Protein AF-A0A2R7IUB4-F1 (afdb_monomer_lite)

Secondary structure (DSSP, 8-state):
-------------------PPPP-TTSSSS-S--------TTHHHHHHHHHHHHHHHHHHHHHHHHHH-HHHHHHTTPPP-S-S---TTSHHHHHHHHHHHHHHHHHHTTS-GGGS-TTHHHH-

Foldseek 3Di:
DDDDDDDDDDDDDDDDDDDDDDDDPPPPPPDDDPDDPPPPPPLVVLQVVLLVLLVVLVVVLVVLVLALALVVCVVVVHHRDDDNDDDCVDPVSVVSVVVSVVVSVVSNVVRDLVSHDPVVVVVD

pLDDT: mean 76.54, std 21.34, range [34.66, 98.75]

Radius of gyration: 35.91 Å; chains: 1; bounding box: 46×46×114 Å

Structure (mmCIF, N/CA/C/O backbone):
data_AF-A0A2R7IUB4-F1
#
_entry.id   AF-A0A2R7IUB4-F1
#
loop_
_atom_site.group_PDB
_atom_site.id
_atom_site.type_symbol
_atom_site.label_atom_id
_atom_site.label_alt_id
_atom_site.label_comp_id
_atom_site.label_asym_id
_atom_site.label_entity_id
_atom_site.label_seq_id
_atom_site.pdbx_PDB_ins_code
_atom_site.Cartn_x
_atom_site.Cartn_y
_atom_site.Cartn_z
_atom_site.occupancy
_atom_site.B_iso_or_equiv
_atom_site.auth_seq_id
_atom_site.auth_comp_id
_atom_site.auth_asym_id
_atom_site.auth_atom_id
_atom_site.pdbx_PDB_model_num
ATOM 1 N N . MET A 1 1 ? -10.516 -37.951 97.208 1.00 37.94 1 MET A N 1
ATOM 2 C CA . MET A 1 1 ? -10.535 -36.587 97.785 1.00 37.94 1 MET A CA 1
ATOM 3 C C . MET A 1 1 ? -10.288 -35.592 96.666 1.00 37.94 1 MET A C 1
ATOM 5 O O . MET A 1 1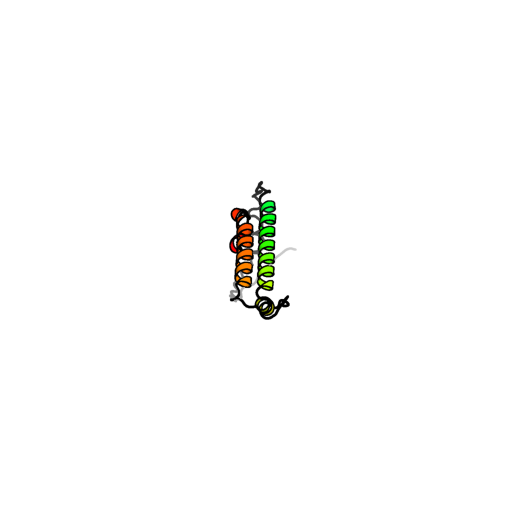 ? -9.582 -35.943 95.731 1.00 37.94 1 MET A O 1
ATOM 9 N N . ALA A 1 2 ? -10.902 -34.412 96.740 1.00 45.84 2 ALA A N 1
ATOM 10 C CA . ALA A 1 2 ? -10.654 -33.294 95.825 1.00 45.84 2 ALA A CA 1
ATOM 11 C C . ALA A 1 2 ? -9.558 -32.355 96.382 1.00 45.84 2 ALA A C 1
ATOM 13 O O . ALA A 1 2 ? -9.019 -32.649 97.448 1.00 45.84 2 ALA A O 1
ATOM 14 N N . LEU A 1 3 ? -9.360 -31.213 95.696 1.00 38.06 3 LEU A N 1
ATOM 15 C CA . LEU A 1 3 ? -8.454 -30.062 95.938 1.00 38.06 3 LEU A CA 1
ATOM 16 C C . LEU A 1 3 ? -7.205 -30.091 95.030 1.00 38.06 3 LEU A C 1
ATOM 18 O O . LEU A 1 3 ? -6.415 -31.023 95.087 1.00 38.06 3 LEU A O 1
ATOM 22 N N . ALA A 1 4 ? -7.145 -29.246 93.991 1.00 46.00 4 ALA A N 1
ATOM 23 C CA . ALA A 1 4 ? -6.875 -27.789 93.976 1.00 46.00 4 ALA A CA 1
ATOM 24 C C . ALA A 1 4 ? -5.354 -27.514 93.922 1.00 46.00 4 ALA A C 1
ATOM 26 O O . ALA A 1 4 ? -4.618 -27.884 94.826 1.00 46.00 4 ALA A O 1
ATOM 27 N N . GLN A 1 5 ? -4.823 -27.075 92.774 1.00 53.47 5 GLN A N 1
ATOM 28 C CA . GLN A 1 5 ? -4.628 -25.654 92.418 1.00 53.47 5 GLN A CA 1
ATOM 29 C C . GLN A 1 5 ? -3.800 -24.862 93.443 1.00 53.47 5 GLN A C 1
ATOM 31 O O . GLN A 1 5 ? -4.344 -24.451 94.461 1.00 53.47 5 GLN A O 1
ATOM 36 N N . ILE A 1 6 ? -2.554 -24.521 93.085 1.00 46.28 6 ILE A N 1
ATOM 37 C CA . ILE A 1 6 ? -1.885 -23.267 93.479 1.00 46.28 6 ILE A CA 1
ATOM 38 C C . ILE A 1 6 ? -1.065 -22.773 92.272 1.00 46.28 6 ILE A C 1
ATOM 40 O O . ILE A 1 6 ? -0.360 -23.560 91.641 1.00 46.28 6 ILE A O 1
ATOM 44 N N . ALA A 1 7 ? -1.177 -21.483 91.948 1.00 43.69 7 ALA A N 1
ATOM 45 C CA . ALA A 1 7 ? -0.337 -20.778 90.975 1.00 43.69 7 ALA A CA 1
ATOM 46 C C . ALA A 1 7 ? 0.763 -19.975 91.698 1.00 43.69 7 ALA A C 1
ATOM 48 O O . ALA A 1 7 ? 0.545 -19.545 92.831 1.00 43.69 7 ALA A O 1
ATOM 49 N N . VAL A 1 8 ? 1.917 -19.754 91.054 1.00 46.09 8 VAL A N 1
ATOM 50 C CA . VAL A 1 8 ? 3.012 -18.907 91.575 1.00 46.09 8 VAL A CA 1
ATOM 51 C C . VAL A 1 8 ? 3.637 -18.087 90.439 1.00 46.09 8 VAL A C 1
ATOM 53 O O . VAL A 1 8 ? 3.973 -18.626 89.388 1.00 46.09 8 VAL A O 1
ATOM 56 N N . GLU A 1 9 ? 3.771 -16.782 90.676 1.00 42.44 9 GLU A N 1
ATOM 57 C CA . GLU A 1 9 ? 3.959 -15.696 89.701 1.00 42.44 9 GLU A CA 1
ATOM 58 C C . GLU A 1 9 ? 4.556 -14.480 90.465 1.00 42.44 9 GLU A C 1
ATOM 60 O O . GLU A 1 9 ? 4.321 -14.376 91.669 1.00 42.44 9 GLU A O 1
ATOM 65 N N . GLN A 1 10 ? 5.331 -13.528 89.924 1.00 47.06 10 GLN A N 1
ATOM 66 C CA . GLN A 1 10 ? 5.816 -13.218 88.561 1.00 47.06 10 GLN A CA 1
ATOM 67 C C . GLN A 1 10 ? 7.319 -13.544 88.385 1.00 47.06 10 GLN A C 1
ATOM 69 O O . GLN A 1 10 ? 8.022 -13.720 89.376 1.00 47.06 10 GLN A O 1
ATOM 74 N N . ASP A 1 11 ? 7.839 -13.452 87.150 1.00 40.50 11 ASP A N 1
ATOM 75 C CA . ASP A 1 11 ? 9.079 -12.680 86.932 1.00 40.50 11 ASP A CA 1
ATOM 76 C C . ASP A 1 11 ? 9.054 -11.929 85.584 1.00 40.50 11 ASP A C 1
ATOM 78 O O . ASP A 1 11 ? 8.530 -12.412 84.576 1.00 40.50 11 ASP A O 1
ATOM 82 N N . GLY A 1 12 ? 9.558 -10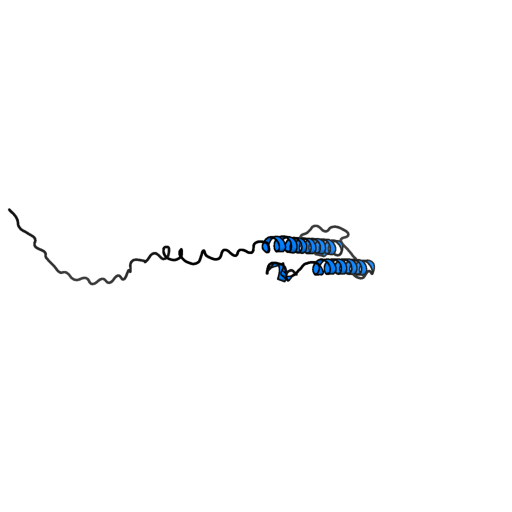.697 85.581 1.00 53.28 12 GLY A N 1
ATOM 83 C CA . GLY A 1 12 ? 9.262 -9.707 84.551 1.00 53.28 12 GLY A CA 1
ATOM 84 C C . GLY A 1 12 ? 10.201 -9.752 83.348 1.00 53.28 12 GLY A C 1
ATOM 85 O O . GLY A 1 12 ? 11.383 -9.438 83.470 1.00 53.28 12 GLY A O 1
ATOM 86 N N . GLN A 1 13 ? 9.653 -9.989 82.152 1.00 39.91 13 GLN A N 1
ATOM 87 C CA . GLN A 1 13 ? 10.267 -9.589 80.878 1.00 39.91 13 GLN A CA 1
ATOM 88 C C . GLN A 1 13 ? 9.204 -9.057 79.907 1.00 39.91 13 GLN A C 1
ATOM 90 O O . GLN A 1 13 ? 8.522 -9.814 79.216 1.00 39.91 13 GLN A O 1
ATOM 95 N N . VAL A 1 14 ? 9.097 -7.730 79.805 1.00 45.91 14 VAL A N 1
ATOM 96 C CA . VAL A 1 14 ? 8.377 -7.087 78.699 1.00 45.91 14 VAL A CA 1
ATOM 97 C C . VAL A 1 14 ? 9.191 -7.293 77.425 1.00 45.91 14 VAL A C 1
ATOM 99 O O . VAL A 1 14 ? 10.230 -6.661 77.241 1.00 45.91 14 VAL A O 1
ATOM 102 N N . LYS A 1 15 ? 8.705 -8.138 76.513 1.00 44.88 15 LYS A N 1
ATOM 103 C CA . LYS A 1 15 ? 9.218 -8.200 75.141 1.00 44.88 15 LYS A CA 1
ATOM 104 C C . LYS A 1 15 ? 8.094 -7.957 74.146 1.00 44.88 15 LYS A C 1
ATOM 106 O O . LYS A 1 15 ? 7.372 -8.874 73.764 1.00 44.88 15 LYS A O 1
ATOM 111 N N . MET A 1 16 ? 7.977 -6.704 73.713 1.00 40.25 16 MET A N 1
ATOM 112 C CA . MET A 1 16 ? 7.160 -6.358 72.555 1.00 40.25 16 MET A CA 1
ATOM 113 C C . MET A 1 16 ? 7.707 -7.059 71.309 1.00 40.25 16 MET A C 1
ATOM 115 O O . MET A 1 16 ? 8.873 -6.889 70.955 1.00 40.25 16 MET A O 1
ATOM 119 N N . ILE A 1 17 ? 6.844 -7.816 70.637 1.00 46.31 17 ILE A N 1
ATOM 120 C CA . ILE A 1 17 ? 7.006 -8.207 69.237 1.00 46.31 17 ILE A CA 1
ATOM 121 C C . ILE A 1 17 ? 5.664 -8.002 68.533 1.00 46.31 17 ILE A C 1
ATOM 123 O O . ILE A 1 17 ? 4.796 -8.874 68.534 1.00 46.31 17 ILE A O 1
ATOM 127 N N . ASP A 1 18 ? 5.489 -6.813 67.956 1.00 47.44 18 ASP A N 1
ATOM 128 C CA . ASP A 1 18 ? 4.362 -6.523 67.074 1.00 47.44 18 ASP A CA 1
ATOM 129 C C . ASP A 1 18 ? 4.371 -7.476 65.872 1.00 47.44 18 ASP A C 1
ATOM 131 O O . ASP A 1 18 ? 5.385 -7.665 65.200 1.00 47.44 18 ASP A O 1
ATOM 135 N N . GLY A 1 19 ? 3.222 -8.096 65.608 1.00 34.66 19 GLY A N 1
ATOM 136 C CA . GLY A 1 19 ? 3.107 -9.187 64.642 1.00 34.66 19 GLY A CA 1
ATOM 137 C C . GLY A 1 19 ? 1.656 -9.513 64.319 1.00 34.66 19 GLY A C 1
ATOM 138 O O . GLY A 1 19 ? 1.192 -10.628 64.560 1.00 34.66 19 GLY A O 1
ATOM 139 N N . ALA A 1 20 ? 0.914 -8.523 63.816 1.00 40.28 20 ALA A N 1
ATOM 140 C CA . ALA A 1 20 ? -0.493 -8.673 63.458 1.00 40.28 20 ALA A CA 1
ATOM 141 C C . ALA A 1 20 ? -0.714 -9.862 62.502 1.00 40.28 20 ALA A C 1
ATOM 143 O O . ALA A 1 20 ? -0.098 -9.949 61.437 1.00 40.28 20 ALA A O 1
ATOM 144 N N . LYS A 1 21 ? -1.625 -10.776 62.866 1.00 50.88 21 LYS A N 1
ATOM 145 C CA . LYS A 1 21 ? -1.976 -11.934 62.031 1.00 50.88 21 LYS A CA 1
ATOM 146 C C . LYS A 1 21 ? -2.545 -11.452 60.694 1.00 50.88 21 LYS A C 1
ATOM 148 O O . LYS A 1 21 ? -3.542 -10.735 60.658 1.00 50.88 21 LYS A O 1
ATOM 153 N N . ALA A 1 22 ? -1.900 -11.848 59.599 1.00 45.62 22 ALA A N 1
ATOM 154 C CA . ALA A 1 22 ? -2.207 -11.343 58.268 1.00 45.62 22 ALA A CA 1
ATOM 155 C C . ALA A 1 22 ? -3.629 -11.716 57.810 1.00 45.62 22 ALA A C 1
ATOM 157 O O . ALA A 1 22 ? -3.947 -12.891 57.621 1.00 45.62 22 ALA A O 1
ATOM 158 N N . PHE A 1 23 ? -4.461 -10.705 57.545 1.00 54.91 23 PHE A N 1
ATOM 159 C CA . PHE A 1 23 ? -5.709 -10.888 56.805 1.00 54.91 23 PHE A CA 1
ATOM 160 C C . PHE A 1 23 ? -5.403 -11.321 55.362 1.00 54.91 23 PHE A C 1
ATOM 162 O O . PHE A 1 23 ? -4.623 -10.677 54.652 1.00 54.91 23 PHE A O 1
ATOM 169 N N . SER A 1 24 ? -6.024 -12.416 54.915 1.00 58.25 24 SER A N 1
ATOM 170 C CA . SER A 1 24 ? -5.789 -12.973 53.579 1.00 58.25 24 SER A CA 1
ATOM 171 C C . SER A 1 24 ? -6.372 -12.072 52.488 1.00 58.25 24 SER A C 1
ATOM 173 O O . SER A 1 24 ? -7.580 -12.042 52.257 1.00 58.25 24 SER A O 1
ATOM 175 N N . ARG A 1 25 ? -5.492 -11.387 51.749 1.00 54.56 25 ARG A N 1
ATOM 176 C CA . ARG A 1 25 ? -5.839 -10.496 50.623 1.00 54.56 25 ARG A CA 1
ATOM 177 C C . ARG A 1 25 ? -6.452 -11.214 49.407 1.00 54.56 25 ARG A C 1
ATOM 179 O O . ARG A 1 25 ? -6.783 -10.560 48.426 1.00 54.56 25 ARG A O 1
ATOM 186 N N . ARG A 1 26 ? -6.567 -12.549 49.433 1.00 55.97 26 ARG A N 1
ATOM 187 C CA . ARG A 1 26 ? -7.030 -13.372 48.299 1.00 55.97 26 ARG A CA 1
ATOM 188 C C . ARG A 1 26 ? -8.533 -13.682 48.301 1.00 55.97 26 ARG A C 1
ATOM 190 O O . ARG A 1 26 ? -9.014 -14.230 47.320 1.00 55.97 26 ARG A O 1
ATOM 197 N N . ALA A 1 27 ? -9.267 -13.352 49.366 1.00 53.97 27 ALA A N 1
ATOM 198 C CA . ALA A 1 27 ? -10.660 -13.784 49.534 1.00 53.97 27 ALA A CA 1
ATOM 199 C C . ALA A 1 27 ? -11.731 -12.782 49.045 1.00 53.97 27 ALA A C 1
ATOM 201 O O . ALA A 1 27 ? -12.895 -13.152 48.945 1.00 53.97 27 ALA A O 1
ATOM 202 N N . THR A 1 28 ? -11.379 -11.522 48.763 1.00 52.41 28 THR A N 1
ATOM 203 C CA . THR A 1 28 ? -12.355 -10.411 48.675 1.00 52.41 28 THR A CA 1
ATOM 204 C C . THR A 1 28 ? -12.492 -9.737 47.304 1.00 52.41 28 THR A C 1
ATOM 206 O O . THR A 1 28 ? -13.197 -8.740 47.193 1.00 52.41 28 THR A O 1
ATOM 209 N N . LEU A 1 29 ? -11.872 -10.272 46.246 1.00 55.31 29 LEU A N 1
ATOM 210 C CA . LEU A 1 29 ? -11.886 -9.680 44.893 1.00 55.31 29 LEU A CA 1
ATOM 211 C C . LEU A 1 29 ? -12.593 -10.546 43.830 1.00 55.31 29 LEU A C 1
ATOM 213 O O . LEU A 1 29 ? -12.355 -10.392 42.639 1.00 55.31 29 LEU A O 1
ATOM 217 N N . GLY A 1 30 ? -13.484 -11.445 44.263 1.00 57.31 30 GLY A N 1
ATOM 218 C CA . GLY A 1 30 ? -14.275 -12.322 43.386 1.00 57.31 30 GLY A CA 1
ATOM 219 C C . GLY A 1 30 ? -15.738 -11.910 43.165 1.00 57.31 30 GLY A C 1
ATOM 220 O O . GLY A 1 30 ? -16.489 -12.710 42.621 1.00 57.31 30 GLY A O 1
ATOM 221 N N . LEU A 1 31 ? -16.176 -10.726 43.623 1.00 58.25 31 LEU A N 1
ATOM 222 C CA . LEU A 1 31 ? -17.610 -10.404 43.776 1.00 58.25 31 LEU A CA 1
ATOM 223 C C . LEU A 1 31 ? -18.061 -9.069 43.147 1.00 58.25 31 LEU A C 1
ATOM 225 O O . LEU A 1 31 ? -19.001 -8.448 43.631 1.00 58.25 31 LEU A O 1
ATOM 229 N N . PHE A 1 32 ? -17.432 -8.619 42.057 1.00 58.78 32 PHE A N 1
ATOM 230 C CA . PHE A 1 32 ? -17.915 -7.445 41.318 1.00 58.78 32 PHE A CA 1
ATOM 231 C C . PHE A 1 32 ? -18.009 -7.690 39.808 1.00 58.78 32 PHE A C 1
ATOM 233 O O . PHE A 1 32 ? -16.999 -7.754 39.115 1.00 58.78 32 PHE A O 1
ATOM 240 N N . GLY A 1 33 ? -19.246 -7.715 39.295 1.00 51.94 33 GLY A N 1
ATOM 241 C CA . GLY A 1 33 ? -19.526 -7.157 37.967 1.00 51.94 33 GLY A CA 1
ATOM 242 C C . GLY A 1 33 ? -19.797 -8.108 36.799 1.00 51.94 33 GLY A C 1
ATOM 243 O O . GLY A 1 33 ? -19.737 -7.654 35.661 1.00 51.94 33 GLY A O 1
ATOM 244 N N . SER A 1 34 ? -20.148 -9.380 37.011 1.00 59.59 34 SER A N 1
ATOM 245 C CA . SER A 1 34 ? -20.558 -10.289 35.920 1.00 59.59 34 SER A CA 1
ATOM 246 C C . SER A 1 34 ? -21.980 -10.009 35.387 1.00 59.59 34 SER A C 1
ATOM 248 O O . SER A 1 34 ? -22.803 -10.918 35.295 1.00 59.59 34 SER A O 1
ATOM 250 N N . THR A 1 35 ? -22.291 -8.751 35.055 1.00 59.47 35 THR A N 1
ATOM 251 C CA . THR A 1 35 ? -23.596 -8.310 34.528 1.00 59.47 35 THR A CA 1
ATOM 252 C C . THR A 1 35 ? -23.466 -7.146 33.541 1.00 59.47 35 THR A C 1
ATOM 254 O O . THR A 1 35 ? -23.852 -6.017 33.834 1.00 59.47 35 THR A O 1
ATOM 257 N N . MET A 1 36 ? -23.015 -7.442 32.321 1.00 55.19 36 MET A N 1
ATOM 258 C CA . MET A 1 36 ? -23.605 -6.820 31.132 1.00 55.19 36 MET A CA 1
ATOM 259 C C . MET A 1 36 ? -23.591 -7.807 29.962 1.00 55.19 36 MET A C 1
ATOM 261 O O . MET A 1 36 ? -22.631 -7.907 29.203 1.00 55.19 36 MET A O 1
ATOM 265 N N . LEU A 1 37 ? -24.695 -8.543 29.818 1.00 55.56 37 LEU A N 1
ATOM 266 C CA . LEU A 1 37 ? -25.032 -9.226 28.572 1.00 55.56 37 LEU A CA 1
ATOM 267 C C . LEU A 1 37 ? -25.407 -8.155 27.541 1.00 55.56 37 LEU A C 1
ATOM 269 O O . LEU A 1 37 ? -26.574 -7.790 27.404 1.00 55.56 37 LEU A O 1
ATOM 273 N N . VAL A 1 38 ? -24.407 -7.625 26.835 1.00 54.31 38 VAL A N 1
ATOM 274 C CA . VAL A 1 38 ? -24.632 -6.757 25.676 1.00 54.31 38 VAL A CA 1
ATOM 275 C C . VAL A 1 38 ? -25.204 -7.615 24.550 1.00 54.31 38 VAL A C 1
ATOM 277 O O . VAL A 1 38 ? -24.482 -8.250 23.782 1.00 54.31 38 VAL A O 1
ATOM 280 N N . ALA A 1 39 ? -26.531 -7.636 24.459 1.00 52.97 39 ALA A N 1
ATOM 281 C CA . ALA A 1 39 ? -27.277 -8.228 23.358 1.00 52.97 39 ALA A CA 1
ATOM 282 C C . ALA A 1 39 ? -27.130 -7.367 22.083 1.00 52.97 39 ALA A C 1
ATOM 284 O O . ALA A 1 39 ? -28.065 -6.692 21.663 1.00 52.97 39 ALA A O 1
ATOM 285 N N . ALA A 1 40 ? -25.932 -7.368 21.488 1.00 53.22 40 ALA A N 1
ATOM 286 C CA . ALA A 1 40 ? -25.618 -6.673 20.234 1.00 53.22 40 ALA A CA 1
ATOM 287 C C . ALA A 1 40 ? -24.519 -7.395 19.421 1.00 53.22 40 ALA A C 1
ATOM 289 O O . ALA A 1 40 ? -23.580 -6.779 18.917 1.00 53.22 40 ALA A O 1
ATOM 290 N N . ALA A 1 41 ? -24.626 -8.721 19.283 1.00 53.53 41 ALA A N 1
ATOM 291 C CA . ALA A 1 41 ? -23.717 -9.522 18.460 1.00 53.53 41 ALA A CA 1
ATOM 292 C C . ALA A 1 41 ? -24.205 -9.623 16.997 1.00 53.53 41 ALA A C 1
ATOM 294 O O . ALA A 1 41 ? -24.773 -10.635 16.592 1.00 53.53 41 ALA A O 1
ATOM 295 N N . PRO A 1 42 ? -23.998 -8.559 16.202 1.00 53.22 42 PRO A N 1
ATOM 296 C CA . PRO A 1 42 ? -23.407 -8.757 14.874 1.00 53.22 42 PRO A CA 1
ATOM 297 C C . PRO A 1 42 ? -22.213 -7.824 14.593 1.00 53.22 42 PRO A C 1
ATOM 299 O O . PRO A 1 42 ? -21.593 -7.934 13.539 1.00 53.22 42 PRO A O 1
ATOM 302 N N . ALA A 1 43 ? -21.872 -6.909 15.512 1.00 54.66 43 ALA A N 1
ATOM 303 C CA . ALA A 1 43 ? -20.840 -5.893 15.284 1.00 54.66 43 ALA A CA 1
ATOM 304 C C . ALA A 1 43 ? -19.428 -6.487 15.108 1.00 54.66 43 ALA A C 1
ATOM 306 O O . ALA A 1 43 ? -18.720 -6.115 14.175 1.00 54.66 43 ALA A O 1
ATOM 307 N N . PHE A 1 44 ? -19.044 -7.456 15.949 1.00 55.56 44 PHE A N 1
ATOM 308 C CA . PHE A 1 44 ? -17.717 -8.088 15.898 1.00 55.56 44 PHE A CA 1
ATOM 309 C C . PHE A 1 44 ? -17.438 -8.783 14.556 1.00 55.56 44 PHE A C 1
ATOM 311 O O . PHE A 1 44 ? -16.405 -8.533 13.946 1.00 55.56 44 PHE A O 1
ATOM 318 N N . ALA A 1 45 ? -18.408 -9.539 14.029 1.00 58.66 45 ALA A N 1
ATOM 319 C CA . ALA A 1 45 ? -18.271 -10.235 12.747 1.00 58.66 45 ALA A CA 1
ATOM 320 C C . ALA A 1 45 ? -18.096 -9.285 11.542 1.00 58.66 45 ALA A C 1
ATOM 322 O O . ALA A 1 45 ? -17.547 -9.685 10.518 1.00 58.66 45 ALA A O 1
ATOM 323 N N . ARG A 1 46 ? -18.551 -8.026 11.646 1.00 61.09 46 ARG A N 1
ATOM 324 C CA . ARG A 1 46 ? -18.326 -7.000 10.613 1.00 61.09 46 ARG A CA 1
ATOM 325 C C . ARG A 1 46 ? -16.946 -6.347 10.736 1.00 61.09 46 ARG A C 1
ATOM 327 O O . ARG A 1 46 ? -16.363 -5.987 9.716 1.00 61.09 46 ARG A O 1
ATOM 334 N N . GLY A 1 47 ? -16.434 -6.221 11.961 1.00 63.59 47 GLY A N 1
ATOM 335 C CA . GLY A 1 47 ? -15.073 -5.758 12.224 1.00 63.59 47 GLY A CA 1
ATOM 336 C C . GLY A 1 47 ? -14.021 -6.734 11.702 1.00 63.59 47 GLY A C 1
ATOM 337 O O . GLY A 1 47 ? -13.105 -6.308 11.008 1.00 63.59 47 GLY A O 1
ATOM 338 N N . ASP A 1 48 ? -14.200 -8.040 11.932 1.00 76.44 48 ASP A N 1
ATOM 339 C CA . ASP A 1 48 ? -13.253 -9.075 11.486 1.00 76.44 48 ASP A CA 1
ATOM 340 C C . ASP A 1 48 ? -12.983 -9.030 9.968 1.00 76.44 48 ASP A C 1
ATOM 342 O O . ASP A 1 48 ? -11.826 -9.096 9.543 1.00 76.44 48 ASP A O 1
ATOM 346 N N . ASP A 1 49 ? -14.032 -8.850 9.156 1.00 91.00 49 ASP A N 1
ATOM 347 C CA . ASP A 1 49 ? -13.940 -8.712 7.695 1.00 91.00 49 ASP A CA 1
ATOM 348 C C . ASP A 1 49 ? -13.290 -7.383 7.262 1.00 91.00 49 ASP A C 1
ATOM 350 O O . ASP A 1 49 ? -12.415 -7.375 6.394 1.00 91.00 49 ASP A O 1
ATOM 354 N N . ALA A 1 50 ? -13.651 -6.255 7.885 1.00 94.69 50 ALA A N 1
ATOM 355 C CA . ALA A 1 50 ? -13.030 -4.959 7.591 1.00 94.69 50 ALA A CA 1
ATOM 356 C C . ALA A 1 50 ? -11.524 -4.964 7.921 1.00 94.69 50 ALA A C 1
ATOM 358 O O . ALA A 1 50 ? -10.703 -4.540 7.105 1.00 94.69 50 ALA A O 1
ATOM 359 N N . SER A 1 51 ? -11.156 -5.528 9.072 1.00 95.62 51 SER A N 1
ATOM 360 C CA . SER A 1 51 ? -9.771 -5.730 9.497 1.00 95.62 51 SER A CA 1
ATOM 361 C C . SER A 1 51 ? -9.007 -6.692 8.590 1.00 95.62 51 SER A C 1
ATOM 363 O O . SER A 1 51 ? -7.827 -6.473 8.316 1.00 95.62 51 SER A O 1
ATOM 365 N N . GLN A 1 52 ? -9.646 -7.763 8.105 1.00 96.06 52 GLN A N 1
ATOM 366 C CA . GLN A 1 52 ? -9.027 -8.669 7.136 1.00 96.06 52 GLN A CA 1
ATOM 367 C C . GLN A 1 52 ? -8.760 -7.955 5.808 1.00 96.06 52 GLN A C 1
ATOM 369 O O . GLN A 1 52 ? -7.653 -8.067 5.285 1.00 96.06 52 GLN A O 1
ATOM 374 N N . ARG A 1 53 ? -9.722 -7.170 5.307 1.00 97.00 53 ARG A N 1
ATOM 375 C CA . ARG A 1 53 ? -9.550 -6.360 4.092 1.00 97.00 53 ARG A CA 1
ATOM 376 C C . ARG A 1 53 ? -8.428 -5.328 4.235 1.00 97.00 53 ARG A C 1
ATOM 378 O O . ARG A 1 53 ? -7.633 -5.196 3.307 1.00 97.00 53 ARG A O 1
ATOM 385 N N . LEU A 1 54 ? -8.302 -4.668 5.392 1.00 97.94 54 LEU A N 1
ATOM 386 C CA . LEU A 1 54 ? -7.189 -3.750 5.668 1.00 97.94 54 LEU A CA 1
ATOM 387 C C . LEU A 1 54 ? -5.838 -4.479 5.675 1.00 97.94 54 LEU A C 1
ATOM 389 O O . LEU A 1 54 ? -4.909 -4.041 5.002 1.00 97.94 54 LEU A O 1
ATOM 393 N N . ARG A 1 55 ? -5.729 -5.614 6.377 1.00 97.44 55 ARG A N 1
ATOM 394 C CA . ARG A 1 55 ? -4.497 -6.422 6.411 1.00 97.44 55 ARG A CA 1
ATOM 395 C C . ARG A 1 55 ? -4.064 -6.858 5.007 1.00 97.44 55 ARG A C 1
ATOM 397 O O . ARG A 1 55 ? -2.926 -6.612 4.626 1.00 97.44 55 ARG A O 1
ATOM 404 N N . THR A 1 56 ? -4.988 -7.392 4.204 1.00 97.69 56 THR A N 1
ATOM 405 C CA . THR A 1 56 ? -4.715 -7.771 2.807 1.00 97.69 56 THR A CA 1
ATOM 406 C C . THR A 1 56 ? -4.276 -6.580 1.950 1.00 97.69 56 THR A C 1
ATOM 408 O O . THR A 1 56 ? -3.361 -6.719 1.145 1.00 97.69 56 THR A O 1
ATOM 411 N N . LEU A 1 57 ? -4.878 -5.399 2.130 1.00 98.12 57 LEU A N 1
ATOM 412 C CA . LEU A 1 57 ? -4.476 -4.181 1.420 1.00 98.12 57 LEU A CA 1
ATOM 413 C C . LEU A 1 57 ? -3.040 -3.746 1.764 1.00 98.12 57 LEU A C 1
ATOM 415 O O . LEU A 1 57 ? -2.294 -3.351 0.866 1.00 98.12 57 LEU A O 1
ATOM 419 N N . LEU A 1 58 ? -2.651 -3.829 3.039 1.00 97.44 58 LEU A N 1
ATOM 420 C CA . LEU A 1 58 ? -1.303 -3.484 3.497 1.00 97.44 58 LEU A CA 1
ATOM 421 C C . LEU A 1 58 ? -0.253 -4.486 2.985 1.00 97.44 58 LEU A C 1
ATOM 423 O O . LEU A 1 58 ? 0.791 -4.062 2.487 1.00 97.44 58 LEU A O 1
ATOM 427 N N . ASP A 1 59 ? -0.553 -5.788 3.023 1.00 96.38 59 ASP A N 1
ATOM 428 C CA . ASP A 1 59 ? 0.312 -6.839 2.467 1.00 96.38 59 ASP A CA 1
ATOM 429 C C . ASP A 1 59 ? 0.500 -6.672 0.943 1.00 96.38 59 ASP A C 1
ATOM 431 O O . ASP A 1 59 ? 1.624 -6.730 0.435 1.00 96.38 59 ASP A O 1
ATOM 435 N N . ASP A 1 60 ? -0.585 -6.392 0.209 1.00 96.81 60 ASP A N 1
ATOM 436 C CA . ASP A 1 60 ? -0.561 -6.105 -1.233 1.00 96.81 60 ASP A CA 1
ATOM 437 C C . ASP A 1 60 ? 0.270 -4.857 -1.566 1.00 96.81 60 ASP A C 1
ATOM 439 O O . ASP A 1 60 ? 1.026 -4.862 -2.544 1.00 96.81 60 ASP A O 1
ATOM 443 N N . SER A 1 61 ? 0.120 -3.788 -0.774 1.00 96.19 61 SER A N 1
ATOM 444 C CA . SER A 1 61 ? 0.875 -2.537 -0.916 1.00 96.19 61 SER A CA 1
ATOM 445 C C . SER A 1 61 ? 2.368 -2.780 -0.697 1.00 96.19 61 SER A C 1
ATOM 447 O O . SER A 1 61 ? 3.186 -2.405 -1.539 1.00 96.19 61 SER A O 1
ATOM 449 N N . GLU A 1 62 ? 2.746 -3.513 0.357 1.00 93.50 62 GLU A N 1
ATOM 450 C CA . GLU A 1 62 ? 4.154 -3.831 0.596 1.00 93.50 62 GLU A CA 1
ATOM 451 C C . GLU A 1 62 ? 4.732 -4.730 -0.511 1.00 93.50 62 GLU A C 1
ATOM 453 O O . GLU A 1 62 ? 5.874 -4.537 -0.933 1.00 93.50 62 GLU A O 1
ATOM 458 N N . ALA A 1 63 ? 3.948 -5.676 -1.037 1.00 91.88 63 ALA A N 1
ATOM 459 C CA . ALA A 1 63 ? 4.348 -6.499 -2.175 1.00 91.88 63 ALA A CA 1
ATOM 460 C C . ALA A 1 63 ? 4.450 -5.698 -3.489 1.00 91.88 63 ALA A C 1
ATOM 462 O O . ALA A 1 63 ? 5.241 -6.052 -4.367 1.00 91.88 63 ALA A O 1
ATOM 463 N N . ALA A 1 64 ? 3.657 -4.640 -3.675 1.00 93.38 64 ALA A N 1
ATOM 464 C CA . ALA A 1 64 ? 3.784 -3.713 -4.801 1.00 93.38 64 ALA A CA 1
ATOM 465 C C . ALA A 1 64 ? 5.053 -2.853 -4.680 1.00 93.38 64 ALA A C 1
ATOM 467 O O . ALA A 1 64 ? 5.835 -2.789 -5.630 1.00 93.38 64 ALA A O 1
ATOM 468 N N . ASP A 1 65 ? 5.313 -2.290 -3.501 1.00 92.19 65 ASP A N 1
ATOM 469 C CA . ASP A 1 65 ? 6.498 -1.468 -3.243 1.00 92.19 65 ASP A CA 1
ATOM 470 C C . ASP A 1 65 ? 7.795 -2.291 -3.301 1.00 92.19 65 ASP A C 1
ATOM 472 O O . ASP A 1 65 ? 8.783 -1.835 -3.868 1.00 92.19 65 ASP A O 1
ATOM 476 N N . ALA A 1 66 ? 7.795 -3.538 -2.819 1.00 90.19 66 ALA A N 1
ATOM 477 C CA . ALA A 1 66 ? 8.949 -4.440 -2.913 1.00 90.19 66 ALA A CA 1
ATOM 478 C C . ALA A 1 66 ? 9.324 -4.818 -4.360 1.00 90.19 66 ALA A C 1
ATOM 480 O O . ALA A 1 66 ? 10.485 -5.127 -4.623 1.00 90.19 66 ALA A O 1
ATOM 481 N N . ARG A 1 67 ? 8.364 -4.780 -5.299 1.00 89.94 67 ARG A N 1
ATOM 482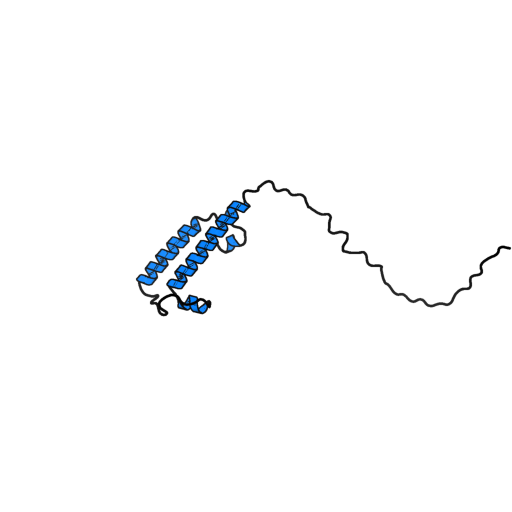 C CA . ARG A 1 67 ? 8.617 -4.964 -6.741 1.00 89.94 67 ARG A CA 1
ATOM 483 C C . ARG A 1 67 ? 9.193 -3.708 -7.403 1.00 89.94 67 ARG A C 1
ATOM 485 O O . ARG A 1 67 ? 9.854 -3.832 -8.429 1.00 89.94 67 ARG A O 1
ATOM 492 N N . LEU A 1 68 ? 8.940 -2.526 -6.834 1.00 90.81 68 LEU A N 1
ATOM 493 C CA . LEU A 1 68 ? 9.483 -1.247 -7.300 1.00 90.81 68 LEU A CA 1
ATOM 494 C C . LEU A 1 68 ? 10.850 -0.921 -6.675 1.00 90.81 68 LEU A C 1
ATOM 496 O O . LEU A 1 68 ? 11.707 -0.410 -7.383 1.00 90.81 68 LEU A O 1
ATOM 500 N N . ASP A 1 69 ? 11.088 -1.257 -5.404 1.00 87.50 69 ASP A N 1
ATOM 501 C CA . ASP A 1 69 ? 12.387 -1.124 -4.720 1.00 87.50 69 ASP A CA 1
ATOM 502 C C . ASP A 1 69 ? 12.809 -2.452 -4.041 1.00 87.50 69 ASP A C 1
ATOM 504 O O . ASP A 1 69 ? 12.619 -2.645 -2.829 1.00 87.50 69 ASP A O 1
ATOM 508 N N . PRO A 1 70 ? 13.431 -3.383 -4.796 1.00 85.31 70 PRO A N 1
ATOM 509 C CA . PRO A 1 70 ? 13.913 -4.652 -4.247 1.00 85.31 70 PRO A CA 1
ATOM 510 C C . PRO A 1 70 ? 15.040 -4.509 -3.205 1.00 85.31 70 PRO A C 1
ATOM 512 O O . PRO A 1 70 ? 15.246 -5.418 -2.395 1.00 85.31 70 PRO A O 1
ATOM 515 N N . LEU A 1 71 ? 15.753 -3.373 -3.158 1.00 84.62 71 LEU A N 1
ATOM 516 C CA . LEU A 1 71 ? 16.778 -3.108 -2.137 1.00 84.62 71 LEU A CA 1
ATOM 517 C C . LEU A 1 71 ? 16.167 -2.658 -0.804 1.00 84.62 71 LEU A C 1
ATOM 519 O O . LEU A 1 71 ? 16.728 -2.937 0.258 1.00 84.62 71 LEU A O 1
ATOM 523 N N . SER A 1 72 ? 15.008 -1.996 -0.814 1.00 81.38 72 SER A N 1
ATOM 524 C CA . SER A 1 72 ? 14.199 -1.782 0.394 1.00 81.38 72 SER A CA 1
ATOM 5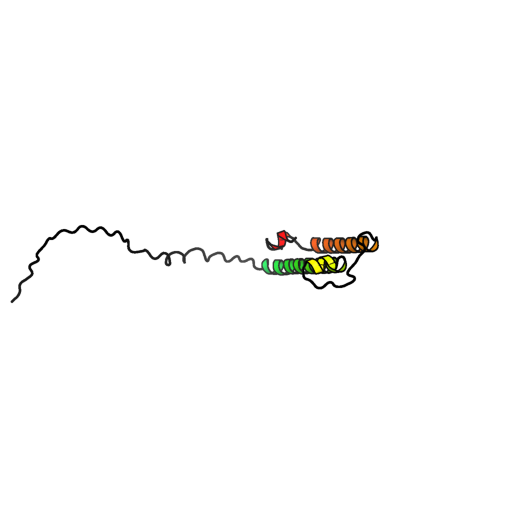25 C C . SER A 1 72 ? 13.721 -3.109 0.985 1.00 81.38 72 SER A C 1
ATOM 527 O O . SER A 1 72 ? 13.847 -3.315 2.194 1.00 81.38 72 SER A O 1
ATOM 529 N N . ALA A 1 73 ? 13.287 -4.059 0.148 1.00 79.19 73 ALA A N 1
ATOM 530 C CA . ALA A 1 73 ? 12.948 -5.408 0.606 1.00 79.19 73 ALA A CA 1
ATOM 531 C C . ALA A 1 73 ? 14.154 -6.114 1.263 1.00 79.19 73 ALA A C 1
ATOM 533 O O . ALA A 1 73 ? 14.030 -6.621 2.381 1.00 79.19 73 ALA A O 1
ATOM 534 N N . ALA A 1 74 ? 15.339 -6.048 0.641 1.00 81.12 74 ALA A N 1
ATOM 535 C CA . ALA A 1 74 ? 16.576 -6.592 1.211 1.00 81.12 74 ALA A CA 1
ATOM 536 C C . ALA A 1 74 ? 16.943 -5.961 2.570 1.00 81.12 74 ALA A C 1
ATOM 538 O O . ALA A 1 74 ? 17.292 -6.675 3.511 1.00 81.12 74 ALA A O 1
ATOM 539 N N . ARG A 1 75 ? 16.794 -4.634 2.723 1.00 82.50 75 ARG A N 1
ATOM 540 C CA . ARG A 1 75 ? 17.008 -3.928 4.006 1.00 82.50 75 ARG A CA 1
ATOM 541 C C . ARG A 1 75 ? 16.035 -4.358 5.111 1.00 82.50 75 ARG A C 1
ATOM 543 O O . ARG A 1 75 ? 16.390 -4.277 6.282 1.00 82.50 75 ARG A O 1
ATOM 550 N N . LYS A 1 76 ? 14.842 -4.845 4.755 1.00 83.38 76 LYS A N 1
ATOM 551 C CA . LYS A 1 76 ? 13.860 -5.443 5.680 1.00 83.38 76 LYS A CA 1
ATOM 552 C C . LYS A 1 76 ? 14.125 -6.929 5.983 1.00 83.38 76 LYS A C 1
ATOM 554 O O . LYS A 1 76 ? 13.292 -7.571 6.616 1.00 83.38 76 LYS A O 1
ATOM 559 N N . GLY A 1 77 ? 15.236 -7.501 5.510 1.00 82.75 77 GLY A N 1
ATOM 560 C CA . GLY A 1 77 ? 15.550 -8.926 5.665 1.00 82.75 77 GLY A CA 1
ATOM 561 C C . GLY A 1 77 ? 14.720 -9.859 4.774 1.00 82.75 77 GLY A C 1
ATOM 562 O O . GLY A 1 77 ? 14.753 -11.073 4.968 1.00 82.75 77 GLY A O 1
ATOM 563 N N . LYS A 1 78 ? 13.977 -9.320 3.799 1.00 82.81 78 LYS A N 1
ATOM 564 C CA . LYS A 1 78 ? 13.231 -10.103 2.803 1.00 82.81 78 LYS A CA 1
ATOM 565 C C . LYS A 1 78 ? 14.133 -10.397 1.601 1.00 82.81 78 LYS A C 1
ATOM 567 O O . LYS A 1 78 ? 14.994 -9.591 1.254 1.00 82.81 78 LYS A O 1
ATOM 572 N N . ALA A 1 79 ? 13.937 -11.540 0.945 1.00 81.06 79 ALA A N 1
ATOM 573 C CA . ALA A 1 79 ? 14.643 -11.834 -0.299 1.00 81.06 79 ALA A CA 1
ATOM 574 C C . ALA A 1 79 ? 14.253 -10.810 -1.379 1.00 81.06 79 ALA A C 1
ATOM 576 O O . ALA A 1 79 ? 13.066 -10.563 -1.593 1.00 81.06 79 ALA A O 1
ATOM 577 N N . ALA A 1 80 ? 15.240 -10.224 -2.061 1.00 80.38 80 ALA A N 1
ATOM 578 C CA . ALA A 1 80 ? 14.985 -9.330 -3.186 1.00 80.38 80 ALA A CA 1
ATOM 579 C C . ALA A 1 80 ? 14.381 -10.122 -4.357 1.00 80.38 80 ALA A C 1
ATOM 581 O O . ALA A 1 80 ? 14.947 -11.127 -4.793 1.00 80.38 80 ALA A O 1
ATOM 582 N N . THR A 1 81 ? 13.240 -9.667 -4.874 1.00 75.81 81 THR A N 1
ATOM 583 C CA . THR A 1 81 ? 12.536 -10.293 -5.999 1.00 75.81 81 THR A CA 1
ATOM 584 C C . THR A 1 81 ? 12.494 -9.330 -7.186 1.00 75.81 81 THR A C 1
ATOM 586 O O . THR A 1 81 ? 11.697 -8.400 -7.229 1.00 75.81 81 THR A O 1
ATOM 589 N N . GLY A 1 82 ? 13.373 -9.557 -8.165 1.00 77.50 82 GLY A N 1
ATOM 590 C CA . GLY A 1 82 ? 13.513 -8.710 -9.355 1.00 77.50 82 GLY A CA 1
ATOM 591 C C . GLY A 1 82 ? 14.914 -8.098 -9.504 1.00 77.50 82 GLY A C 1
ATOM 592 O O . GLY A 1 82 ? 15.852 -8.538 -8.835 1.00 77.50 82 GLY A O 1
ATOM 593 N N . PRO A 1 83 ? 15.084 -7.112 -10.404 1.00 80.94 83 PRO A N 1
ATOM 594 C CA . PRO A 1 83 ? 16.358 -6.426 -10.612 1.00 80.94 83 PRO A CA 1
ATOM 595 C C . PRO A 1 83 ? 16.808 -5.679 -9.351 1.00 80.94 83 PRO A C 1
ATOM 597 O O . PRO A 1 83 ? 16.056 -4.886 -8.797 1.00 80.94 83 PRO A O 1
ATOM 600 N N . LEU A 1 84 ? 18.055 -5.886 -8.916 1.00 80.19 84 LEU A N 1
ATOM 601 C CA . LEU A 1 84 ? 18.601 -5.199 -7.735 1.00 80.19 84 LEU A CA 1
ATOM 602 C C . LEU A 1 84 ? 18.745 -3.683 -7.925 1.00 80.19 84 LEU A C 1
ATOM 604 O O . LEU A 1 84 ? 18.792 -2.955 -6.943 1.00 80.19 84 LEU A O 1
ATOM 608 N N . PHE A 1 85 ? 18.832 -3.203 -9.164 1.00 83.69 85 PHE A N 1
ATOM 609 C CA . PHE A 1 85 ? 18.948 -1.783 -9.474 1.00 83.69 85 PHE A CA 1
ATOM 610 C C . PHE A 1 85 ? 17.796 -1.367 -10.383 1.00 83.69 85 PHE A C 1
ATOM 612 O O . PHE A 1 85 ? 17.564 -1.975 -11.428 1.00 83.69 85 PHE A O 1
ATOM 619 N N . VAL A 1 86 ? 17.088 -0.329 -9.954 1.00 89.44 86 VAL A N 1
ATOM 620 C CA . VAL A 1 86 ? 15.954 0.299 -10.634 1.00 89.44 86 VAL A CA 1
ATOM 621 C C . VAL A 1 86 ? 16.278 1.770 -10.876 1.00 89.44 86 VAL A C 1
ATOM 623 O O . VAL A 1 86 ? 17.080 2.348 -10.142 1.00 89.44 86 VAL A O 1
ATOM 626 N N . ASP A 1 87 ? 15.653 2.381 -11.881 1.00 92.62 87 ASP A N 1
ATOM 627 C CA . ASP A 1 87 ? 15.725 3.828 -12.099 1.00 92.62 87 ASP A CA 1
ATOM 628 C C . ASP A 1 87 ? 14.468 4.513 -11.522 1.00 92.62 87 ASP A C 1
ATOM 630 O O . ASP A 1 87 ? 13.417 4.501 -12.177 1.00 92.62 87 ASP A O 1
ATOM 634 N N . PRO A 1 88 ? 14.546 5.115 -10.317 1.00 91.06 88 PRO A N 1
ATOM 635 C CA . PRO A 1 88 ? 13.415 5.794 -9.691 1.00 91.06 88 PRO A CA 1
ATOM 636 C C . PRO A 1 88 ? 13.072 7.138 -10.353 1.00 91.06 88 PRO A C 1
ATOM 638 O O . PRO A 1 88 ? 12.049 7.729 -10.011 1.00 91.06 88 PRO A O 1
ATOM 641 N N . LEU A 1 89 ? 13.914 7.637 -11.268 1.00 94.44 89 LEU A N 1
ATOM 642 C CA . LEU A 1 89 ? 13.683 8.872 -12.025 1.00 94.44 89 LEU A CA 1
ATOM 643 C C . LEU A 1 89 ? 13.034 8.606 -13.392 1.00 94.44 89 LEU A C 1
ATOM 645 O O . LEU A 1 89 ? 12.694 9.554 -14.097 1.00 94.44 89 LEU A O 1
ATOM 649 N N . SER A 1 90 ? 12.837 7.337 -13.762 1.00 96.12 90 SER A N 1
ATOM 650 C CA . SER A 1 90 ? 12.170 6.960 -15.008 1.00 96.12 90 SER A CA 1
ATOM 651 C C . SER A 1 90 ? 10.655 7.201 -14.965 1.00 96.12 90 SER A C 1
ATOM 653 O O . SER A 1 90 ? 9.980 6.909 -13.972 1.00 96.12 90 SER A O 1
ATOM 655 N N . ASP A 1 91 ? 10.086 7.634 -16.095 1.00 97.62 91 ASP A N 1
ATOM 656 C CA . ASP A 1 91 ? 8.632 7.800 -16.253 1.00 97.62 91 ASP A CA 1
ATOM 657 C C . ASP A 1 91 ? 7.866 6.498 -15.965 1.00 97.62 91 ASP A C 1
ATOM 659 O O . ASP A 1 91 ? 6.776 6.520 -15.394 1.00 97.62 91 ASP A O 1
ATOM 663 N N . ALA A 1 92 ? 8.448 5.347 -16.318 1.00 95.00 92 ALA A N 1
ATOM 664 C CA . ALA A 1 92 ? 7.860 4.031 -16.078 1.00 95.00 92 ALA A CA 1
ATOM 665 C C . ALA A 1 92 ? 7.734 3.711 -14.578 1.00 95.00 92 ALA A C 1
ATOM 667 O O . ALA A 1 92 ? 6.699 3.193 -14.146 1.00 95.00 92 ALA A O 1
ATOM 668 N N . TYR A 1 93 ? 8.748 4.057 -13.774 1.00 95.38 93 TYR A N 1
ATOM 669 C CA . TYR A 1 93 ? 8.689 3.935 -12.317 1.00 95.38 93 TYR A CA 1
ATOM 670 C C . TYR A 1 93 ? 7.604 4.853 -11.742 1.00 95.38 93 TYR A C 1
ATOM 672 O O . TYR A 1 93 ? 6.715 4.386 -11.026 1.00 95.38 93 TYR A O 1
ATOM 680 N 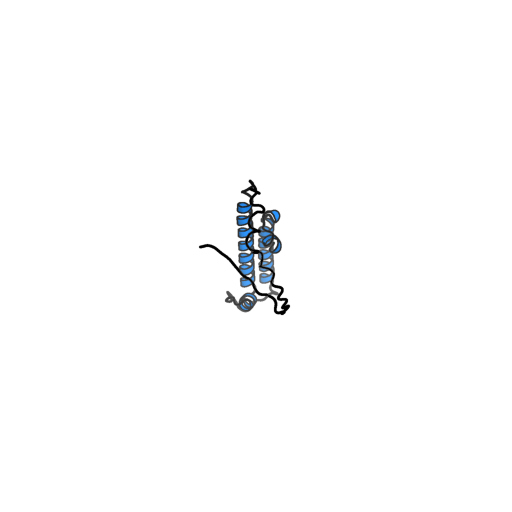N . GLY A 1 94 ? 7.620 6.138 -12.117 1.00 97.00 94 GLY A N 1
ATOM 681 C CA . GLY A 1 94 ? 6.650 7.130 -11.646 1.00 97.00 94 GLY A CA 1
ATOM 682 C C . GLY A 1 94 ? 5.200 6.774 -11.995 1.00 97.00 94 GLY A C 1
ATOM 683 O O . GLY A 1 94 ? 4.322 6.833 -11.133 1.00 97.00 94 GLY A O 1
ATOM 684 N N . ALA A 1 95 ? 4.948 6.333 -13.230 1.00 98.25 95 ALA A N 1
ATOM 685 C CA . ALA A 1 95 ? 3.629 5.896 -13.682 1.00 98.25 95 ALA A CA 1
ATOM 686 C C . ALA A 1 95 ? 3.138 4.647 -12.932 1.00 98.25 95 ALA A C 1
ATOM 688 O O . ALA A 1 95 ? 1.975 4.598 -12.524 1.00 98.25 95 ALA A O 1
ATOM 689 N N . THR A 1 96 ? 4.018 3.665 -12.703 1.00 97.12 96 THR A N 1
ATOM 690 C CA . THR A 1 96 ? 3.677 2.432 -11.972 1.00 97.12 96 THR A CA 1
ATOM 691 C C . THR A 1 96 ? 3.376 2.728 -10.504 1.00 97.12 96 THR A C 1
ATOM 693 O O . THR A 1 96 ? 2.347 2.291 -9.989 1.00 97.12 96 THR A O 1
ATOM 696 N N . LEU A 1 97 ? 4.213 3.533 -9.840 1.00 96.94 97 LEU A N 1
ATOM 697 C CA . LEU A 1 97 ? 3.986 3.963 -8.460 1.00 96.94 97 LEU A CA 1
ATOM 698 C C . LEU A 1 97 ? 2.661 4.729 -8.323 1.00 96.94 97 LEU A C 1
ATOM 700 O O . LEU A 1 97 ? 1.863 4.432 -7.436 1.00 96.94 97 LEU A O 1
ATOM 704 N N . LEU A 1 98 ? 2.385 5.673 -9.230 1.00 98.38 98 LEU A N 1
ATOM 705 C CA . LEU A 1 98 ? 1.143 6.448 -9.223 1.00 98.38 98 LEU A CA 1
ATOM 706 C C . LEU A 1 98 ? -0.097 5.569 -9.445 1.00 98.38 98 LEU A C 1
ATOM 708 O O . LEU A 1 98 ? -1.122 5.793 -8.799 1.00 98.38 98 LEU A O 1
ATOM 712 N N . ALA A 1 99 ? -0.019 4.580 -10.340 1.00 98.50 99 ALA A N 1
ATOM 713 C CA . ALA A 1 99 ? -1.101 3.628 -10.573 1.00 98.50 99 ALA A CA 1
ATOM 714 C C . ALA A 1 99 ? -1.366 2.763 -9.329 1.00 98.50 99 ALA A C 1
ATOM 716 O O . ALA A 1 99 ? -2.516 2.662 -8.897 1.00 98.50 99 ALA A O 1
ATOM 717 N N . ASN A 1 100 ? -0.306 2.227 -8.710 1.00 98.12 100 ASN A N 1
ATOM 718 C CA . ASN A 1 100 ? -0.394 1.448 -7.474 1.00 98.12 100 ASN A CA 1
ATOM 719 C C . ASN A 1 100 ? -1.047 2.269 -6.354 1.00 98.12 100 ASN A C 1
ATOM 721 O O . ASN A 1 100 ? -2.084 1.867 -5.831 1.00 98.12 100 ASN A O 1
ATOM 725 N N . LYS A 1 101 ? -0.528 3.468 -6.049 1.00 98.12 101 LYS A N 1
ATOM 726 C CA . LYS A 1 101 ? -1.041 4.287 -4.936 1.00 98.12 101 LYS A CA 1
ATOM 727 C C . LYS A 1 101 ? -2.464 4.805 -5.160 1.00 98.12 101 LYS A C 1
ATOM 729 O O . LYS A 1 101 ? -3.225 4.888 -4.200 1.00 98.12 101 LYS A O 1
ATOM 734 N N . LYS A 1 102 ? -2.885 5.054 -6.406 1.00 98.75 102 LYS A N 1
ATOM 735 C CA . LYS A 1 102 ? -4.301 5.336 -6.725 1.00 98.75 102 LYS A CA 1
ATOM 736 C C . LYS A 1 102 ? -5.208 4.123 -6.495 1.00 98.75 102 LYS A C 1
ATOM 738 O O . LYS A 1 102 ? -6.294 4.279 -5.943 1.00 98.75 102 LYS A O 1
ATOM 743 N N . GLY A 1 103 ? -4.773 2.926 -6.894 1.00 98.50 103 GLY A N 1
ATOM 744 C CA . GLY A 1 103 ? -5.518 1.684 -6.665 1.00 98.50 103 GLY A CA 1
ATOM 745 C C . GLY A 1 103 ? -5.561 1.264 -5.191 1.00 98.50 103 GLY A C 1
ATOM 746 O O . GLY A 1 103 ? -6.557 0.713 -4.732 1.00 98.50 103 GLY A O 1
ATOM 747 N N . GLU A 1 104 ? -4.503 1.539 -4.431 1.00 98.44 104 GLU A N 1
ATOM 748 C CA . GLU A 1 104 ? -4.458 1.351 -2.978 1.00 98.44 104 GLU A CA 1
ATOM 749 C C . GLU A 1 104 ? -5.405 2.320 -2.260 1.00 98.44 104 GLU A C 1
ATOM 751 O O . GLU A 1 104 ? -6.228 1.863 -1.471 1.00 98.44 104 GLU A O 1
ATOM 756 N N . LEU A 1 105 ? -5.373 3.617 -2.594 1.00 98.50 105 LEU A N 1
ATOM 757 C CA . LEU A 1 105 ? -6.273 4.623 -2.017 1.00 98.50 105 LEU A CA 1
ATOM 758 C C . LEU A 1 105 ? -7.749 4.274 -2.252 1.00 98.50 105 LEU A C 1
ATOM 760 O O . LEU A 1 105 ? -8.520 4.229 -1.300 1.00 98.50 105 LEU A O 1
ATOM 764 N N . ALA A 1 106 ? -8.131 3.928 -3.485 1.00 98.56 106 ALA A N 1
ATOM 765 C CA . ALA A 1 106 ? -9.509 3.543 -3.801 1.00 98.56 106 ALA A CA 1
ATOM 766 C C . ALA A 1 106 ? -9.972 2.269 -3.059 1.00 98.56 106 ALA A C 1
ATOM 768 O O . ALA A 1 106 ? -11.158 2.112 -2.768 1.00 98.56 106 ALA A O 1
ATOM 769 N N . ARG A 1 107 ? -9.048 1.350 -2.734 1.00 98.12 107 ARG A N 1
ATOM 770 C CA . ARG A 1 107 ? -9.338 0.175 -1.894 1.00 98.12 107 ARG A CA 1
ATOM 771 C C . ARG A 1 107 ? -9.426 0.528 -0.408 1.00 98.12 107 ARG A C 1
ATOM 773 O O . ARG A 1 107 ? -10.250 -0.067 0.281 1.00 98.12 107 ARG A O 1
ATOM 780 N N . LEU A 1 108 ? -8.627 1.487 0.066 1.00 98.12 108 LEU A N 1
ATOM 781 C CA . LEU A 1 108 ? -8.679 1.994 1.439 1.00 98.12 108 LEU A CA 1
ATOM 782 C C . LEU A 1 108 ? -10.004 2.722 1.703 1.00 98.12 108 LEU A C 1
ATOM 784 O O . LEU A 1 108 ? -10.698 2.388 2.655 1.00 98.12 108 LEU A O 1
ATOM 788 N N . GLU A 1 109 ? -10.408 3.628 0.808 1.00 97.94 109 GLU A N 1
ATOM 789 C CA . GLU A 1 109 ? -11.670 4.387 0.885 1.00 97.94 109 GLU A CA 1
ATOM 790 C C . GLU A 1 109 ? -12.928 3.492 0.883 1.00 97.94 109 GLU A C 1
ATOM 792 O O . GLU A 1 109 ? -13.985 3.903 1.361 1.00 97.94 109 GLU A O 1
ATOM 797 N N . ALA A 1 110 ? -12.826 2.255 0.384 1.00 97.06 110 ALA A N 1
ATOM 798 C CA . ALA A 1 110 ? -13.896 1.254 0.425 1.00 97.06 110 ALA A CA 1
ATOM 799 C C . ALA A 1 110 ? -13.990 0.481 1.764 1.00 97.06 110 ALA A C 1
ATOM 801 O O . ALA A 1 110 ? -14.889 -0.352 1.944 1.00 97.06 110 ALA A O 1
ATOM 802 N N . ILE A 1 111 ? -13.071 0.716 2.706 1.00 96.50 111 ILE A N 1
ATOM 803 C CA . ILE A 1 111 ? -13.097 0.149 4.058 1.00 96.50 111 ILE A CA 1
ATOM 804 C C . ILE A 1 111 ? -13.741 1.173 4.998 1.00 96.50 111 ILE A C 1
ATOM 806 O O . ILE A 1 111 ? -13.246 2.278 5.185 1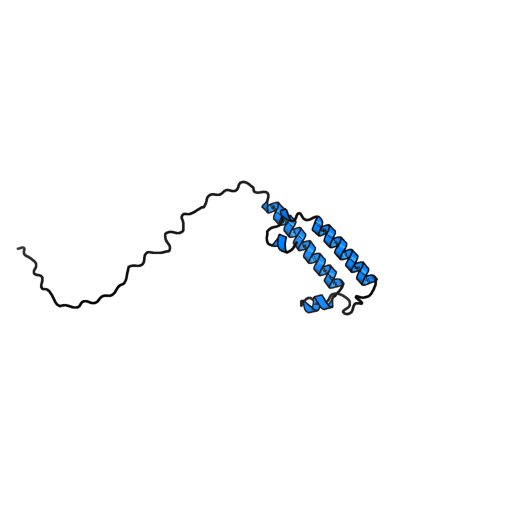.00 96.50 111 ILE A O 1
ATOM 810 N N . ASP A 1 112 ? -14.847 0.790 5.635 1.00 95.69 112 ASP A N 1
ATOM 811 C CA . ASP A 1 112 ? -15.480 1.613 6.666 1.00 95.69 112 ASP A CA 1
ATOM 812 C C . ASP A 1 112 ? -14.583 1.684 7.912 1.00 95.69 112 ASP A C 1
ATOM 814 O O . ASP A 1 112 ? -14.543 0.754 8.723 1.00 95.69 112 ASP A O 1
ATOM 818 N N . ARG A 1 113 ? -13.878 2.809 8.078 1.00 95.88 113 ARG A N 1
ATOM 819 C CA . ARG A 1 113 ? -13.002 3.064 9.229 1.00 95.88 113 ARG A CA 1
ATOM 820 C C . ARG A 1 113 ? -13.736 2.962 10.571 1.00 95.88 113 ARG A C 1
ATOM 822 O O . ARG A 1 113 ? -13.115 2.582 11.560 1.00 95.88 113 ARG A O 1
ATOM 829 N N . ALA A 1 114 ? -15.035 3.267 10.635 1.00 95.06 114 ALA A N 1
ATOM 830 C CA . ALA A 1 114 ? -15.803 3.169 11.878 1.00 95.06 114 ALA A CA 1
ATOM 831 C C . ALA A 1 114 ? -16.114 1.713 12.274 1.00 95.06 114 ALA A C 1
ATOM 833 O O . ALA A 1 114 ? -16.372 1.446 13.448 1.00 95.06 114 ALA A O 1
ATOM 834 N N . ALA A 1 115 ? -16.046 0.772 11.325 1.00 93.69 115 ALA A N 1
ATOM 835 C CA . ALA A 1 115 ? -16.177 -0.661 11.585 1.00 93.69 115 ALA A CA 1
ATOM 836 C C . ALA A 1 115 ? -14.868 -1.320 12.071 1.00 93.69 115 ALA A C 1
ATOM 838 O O . ALA A 1 115 ? -14.906 -2.456 12.543 1.00 93.69 115 ALA A O 1
ATOM 839 N N . LEU A 1 116 ? -13.722 -0.636 11.972 1.00 95.81 116 LEU A N 1
ATOM 840 C CA . LEU A 1 116 ? -12.425 -1.169 12.395 1.00 95.81 116 LEU A CA 1
ATOM 841 C C . LEU A 1 116 ? -12.244 -1.125 13.928 1.00 95.81 116 LEU A C 1
ATOM 843 O O . LEU A 1 116 ? -12.641 -0.143 14.567 1.00 95.81 116 LEU A O 1
ATOM 847 N N . PRO A 1 117 ? -11.568 -2.121 14.535 1.00 93.69 117 PRO A N 1
ATOM 848 C CA . PRO A 1 117 ? -11.068 -2.045 15.906 1.00 93.69 117 PRO A CA 1
ATOM 849 C C . PRO A 1 117 ? -10.133 -0.839 16.130 1.00 93.69 117 PRO A C 1
ATOM 851 O O . PRO A 1 117 ? -9.465 -0.406 15.191 1.00 93.69 117 PRO A O 1
ATOM 854 N N . PRO A 1 118 ? -9.979 -0.331 17.371 1.00 94.75 118 PRO A N 1
ATOM 855 C CA . PRO A 1 118 ? -9.170 0.864 17.646 1.00 94.75 118 PRO A CA 1
ATOM 856 C C . PRO A 1 118 ? -7.703 0.793 17.194 1.00 94.75 118 PRO A C 1
ATOM 858 O O . PRO A 1 118 ? -7.125 1.824 16.874 1.00 94.75 118 PRO A O 1
ATOM 861 N N . VAL A 1 119 ? -7.101 -0.403 17.162 1.00 94.75 119 VAL A N 1
ATOM 862 C CA . VAL A 1 119 ? -5.728 -0.608 16.660 1.00 94.75 119 VAL A CA 1
ATOM 863 C C . VAL A 1 119 ? -5.678 -0.464 15.138 1.00 94.75 119 VAL A C 1
ATOM 865 O O . VAL A 1 119 ? -4.823 0.240 14.611 1.00 94.75 119 VAL A O 1
ATOM 868 N N . ASP A 1 120 ? -6.636 -1.059 14.432 1.00 95.75 120 ASP A N 1
ATOM 869 C CA . ASP A 1 120 ? -6.696 -1.016 12.971 1.00 95.75 120 ASP A CA 1
ATOM 870 C C . ASP A 1 120 ? -7.101 0.380 12.465 1.00 95.75 120 ASP A C 1
ATOM 872 O O . ASP A 1 120 ? -6.649 0.800 11.407 1.00 95.75 120 ASP A O 1
ATOM 876 N N . GLN A 1 121 ? -7.844 1.160 13.261 1.00 96.69 121 GLN A N 1
ATOM 877 C CA . GLN A 1 121 ? -8.080 2.590 13.006 1.00 96.69 121 GLN A CA 1
ATOM 878 C C . GLN A 1 121 ? -6.810 3.462 13.065 1.00 96.69 121 GLN A C 1
ATOM 880 O O . GLN A 1 121 ? -6.870 4.620 12.656 1.00 96.69 121 GLN A O 1
ATOM 885 N N . ILE A 1 122 ? -5.692 2.961 13.605 1.00 95.75 122 ILE A N 1
ATOM 886 C CA . ILE A 1 122 ? -4.381 3.640 13.578 1.00 95.75 122 ILE A CA 1
ATOM 887 C C . ILE A 1 122 ? -3.576 3.214 12.338 1.00 95.75 122 ILE A C 1
ATOM 889 O O . ILE A 1 122 ? -2.733 3.972 11.868 1.00 95.75 122 ILE A O 1
ATOM 893 N N . ALA A 1 123 ? -3.823 2.005 11.823 1.00 94.44 123 ALA A N 1
ATOM 894 C CA . ALA A 1 123 ? -3.201 1.485 10.605 1.00 94.44 123 ALA A CA 1
ATOM 895 C C . ALA A 1 123 ? -3.905 1.952 9.313 1.00 94.44 123 ALA A C 1
ATOM 897 O O . ALA A 1 123 ? -3.287 1.910 8.250 1.00 94.44 123 ALA A O 1
ATOM 898 N N . TYR A 1 124 ? -5.172 2.372 9.420 1.00 94.50 124 TYR A N 1
ATOM 899 C CA . TYR A 1 124 ? -5.944 3.101 8.406 1.00 94.50 124 TYR A CA 1
ATOM 900 C C . TYR A 1 124 ? -5.613 4.600 8.434 1.00 94.50 124 TYR A C 1
ATOM 902 O O . TYR A 1 124 ? -5.215 5.121 7.372 1.00 94.50 124 TYR A O 1
#

Sequence (124 aa):
MALAQIAVEQDGQVKMIDGAKAFSRRATLGLFGSTMLVAAAPAFARGDDASQRLRTLLDDSEAADARLDPLSAARKGKAATGPLFVDPLSDAYGATLLANKKGELARLEAIDRAALPPVDQIAY